Protein AF-A0A533V5W3-F1 (afdb_monomer)

pLDDT: mean 91.64, std 10.07, range [43.44, 98.0]

Foldseek 3Di:
DDDPPVLVVLVVVVVVCVVVVHDDDDDDDDQPPCVVCVVPDDPVVVLVCCVVVVDPGPVSVVCVVSVDDDDDPVPDDD

Radius of gyration: 14.44 Å; Cα contacts (8 Å, |Δi|>4): 44; chains: 1; bounding box: 31×35×38 Å

Mean predicted aligned error: 4.08 Å

Solvent-accessible surface area (backbone atoms only — not comparable to full-atom values): 5138 Å² total; per-residue (Å²): 135,88,67,55,72,67,54,50,52,54,49,52,54,50,53,53,38,56,76,69,70,52,92,76,87,88,82,87,83,68,71,66,73,45,77,86,39,54,94,80,42,54,72,68,58,51,52,50,33,34,75,71,65,79,40,89,34,78,52,58,51,48,42,46,75,69,74,47,77,94,75,65,73,90,74,55,84,131

Structure (mmCIF, N/CA/C/O backbone):
data_AF-A0A533V5W3-F1
#
_entry.id   AF-A0A533V5W3-F1
#
loop_
_atom_site.group_PDB
_atom_site.id
_atom_site.type_symbol
_atom_site.label_atom_id
_atom_site.label_alt_id
_atom_site.label_comp_id
_atom_site.label_asym_id
_atom_site.label_entity_id
_atom_site.label_seq_id
_atom_site.pdbx_PDB_ins_code
_atom_site.Cartn_x
_atom_site.Cartn_y
_atom_site.Cartn_z
_atom_site.occupancy
_atom_site.B_iso_or_equiv
_atom_site.auth_seq_id
_atom_site.auth_comp_id
_atom_site.auth_asym_id
_atom_site.auth_atom_id
_atom_site.pdbx_PDB_model_num
ATOM 1 N N . MET A 1 1 ? 2.942 17.051 12.889 1.00 43.44 1 MET A N 1
ATOM 2 C CA . MET A 1 1 ? 3.098 16.731 11.451 1.00 43.44 1 MET A CA 1
ATOM 3 C C . MET A 1 1 ? 1.722 16.652 10.811 1.00 43.44 1 MET A C 1
ATOM 5 O O . MET A 1 1 ? 0.985 15.716 11.101 1.00 43.44 1 MET A O 1
ATOM 9 N N . VAL A 1 2 ? 1.346 17.642 10.003 1.00 46.59 2 VAL A N 1
ATOM 10 C CA . VAL A 1 2 ? 0.088 17.612 9.241 1.00 46.59 2 VAL A CA 1
ATOM 11 C C . VAL A 1 2 ? 0.332 16.748 8.001 1.00 46.59 2 VAL A C 1
ATOM 13 O O . VAL A 1 2 ? 1.182 17.074 7.179 1.00 46.59 2 VAL A O 1
ATOM 16 N N . GLY A 1 3 ? -0.324 15.589 7.915 1.00 67.56 3 GLY A N 1
ATOM 17 C CA . GLY A 1 3 ? -0.265 14.731 6.727 1.00 67.56 3 GLY A CA 1
ATOM 18 C C . GLY A 1 3 ? -1.058 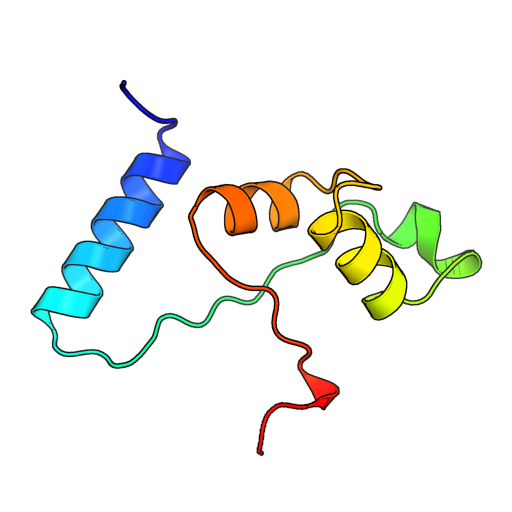15.322 5.554 1.00 67.56 3 GLY A C 1
ATOM 19 O O . GLY A 1 3 ? -1.833 16.256 5.735 1.00 67.56 3 GLY A O 1
ATOM 20 N N . SER A 1 4 ? -0.896 14.757 4.351 1.00 86.75 4 SER A N 1
ATOM 21 C CA . SER A 1 4 ? -1.720 15.117 3.181 1.00 86.75 4 SER A CA 1
ATOM 22 C C . SER A 1 4 ? -3.224 14.951 3.463 1.00 86.75 4 SER A C 1
ATOM 24 O O . SER A 1 4 ? -3.604 14.126 4.299 1.00 86.75 4 SER A O 1
ATOM 26 N N . LEU A 1 5 ? -4.090 15.652 2.715 1.00 93.88 5 LEU A N 1
ATOM 27 C CA . LEU A 1 5 ? -5.549 15.478 2.809 1.00 93.88 5 LEU A CA 1
ATOM 28 C C . LEU A 1 5 ? -5.957 14.003 2.659 1.00 93.88 5 LEU A C 1
ATOM 30 O O . LEU A 1 5 ? -6.770 13.498 3.430 1.00 93.88 5 LEU A O 1
ATOM 34 N N . GLY A 1 6 ? -5.324 13.276 1.735 1.00 92.75 6 GLY A N 1
ATOM 35 C CA . GLY A 1 6 ? -5.545 11.840 1.574 1.00 92.75 6 GLY A CA 1
ATOM 36 C C . GLY A 1 6 ? -5.232 11.050 2.849 1.00 92.75 6 GLY A C 1
ATOM 37 O O . GLY A 1 6 ? -6.023 10.207 3.263 1.00 92.75 6 GLY A O 1
ATOM 38 N N . SER A 1 7 ? -4.111 11.337 3.515 1.00 93.50 7 SER A N 1
ATOM 39 C CA . SER A 1 7 ? -3.750 10.681 4.779 1.00 93.50 7 SER A CA 1
ATOM 40 C C . SER A 1 7 ? -4.714 11.023 5.917 1.00 93.50 7 SER A C 1
ATOM 42 O O . SER A 1 7 ? -5.039 10.147 6.721 1.00 93.50 7 SER A O 1
ATOM 44 N N . ALA A 1 8 ? -5.220 12.260 5.967 1.00 94.62 8 ALA A N 1
ATOM 45 C CA . ALA A 1 8 ? -6.252 12.656 6.923 1.00 94.62 8 ALA A CA 1
ATOM 46 C C . ALA A 1 8 ? -7.551 11.864 6.702 1.00 94.62 8 ALA A C 1
ATOM 48 O O . ALA A 1 8 ? -8.089 11.284 7.646 1.00 94.62 8 ALA A O 1
ATOM 49 N N . LEU A 1 9 ? -7.996 11.734 5.449 1.00 95.06 9 LEU A N 1
ATOM 50 C CA . LEU A 1 9 ? -9.164 10.925 5.090 1.00 95.06 9 LEU A CA 1
ATOM 51 C C . LEU A 1 9 ? -8.969 9.442 5.444 1.00 95.06 9 LEU A C 1
ATOM 53 O O . LEU A 1 9 ? -9.872 8.813 5.995 1.00 95.06 9 LEU A O 1
ATOM 57 N N . MET A 1 10 ? -7.784 8.875 5.193 1.00 94.69 10 MET A N 1
ATOM 58 C CA . MET A 1 10 ? -7.479 7.486 5.564 1.00 94.69 10 MET A CA 1
ATOM 59 C C . MET A 1 10 ? -7.497 7.268 7.081 1.00 94.69 10 MET A C 1
ATOM 61 O O . MET A 1 10 ? -7.989 6.232 7.540 1.00 94.69 10 MET A O 1
ATOM 65 N N . LYS A 1 11 ? -7.011 8.244 7.859 1.00 94.88 11 LYS A N 1
ATOM 66 C CA . LYS A 1 11 ? -7.063 8.229 9.327 1.00 94.88 11 LYS A CA 1
ATOM 67 C C . LYS A 1 11 ? -8.505 8.276 9.833 1.00 94.88 11 LYS A C 1
ATOM 69 O O . LYS A 1 11 ? -8.890 7.395 10.598 1.00 94.88 11 LYS A O 1
ATOM 74 N N . ILE A 1 12 ? -9.313 9.220 9.348 1.00 96.38 12 ILE A N 1
ATOM 75 C CA . ILE A 1 12 ? -10.728 9.356 9.734 1.00 96.38 12 ILE A CA 1
ATOM 76 C C . ILE A 1 12 ? -11.507 8.086 9.379 1.00 96.38 12 ILE A C 1
ATOM 78 O O . ILE A 1 12 ? -12.228 7.547 10.216 1.00 96.38 12 ILE A O 1
ATOM 82 N N . ARG A 1 13 ? -11.305 7.532 8.175 1.00 95.75 13 ARG A N 1
ATOM 83 C CA . ARG A 1 13 ? -11.916 6.257 7.767 1.00 95.75 13 ARG A CA 1
ATOM 84 C C . ARG A 1 13 ? -11.601 5.136 8.762 1.00 95.75 13 ARG A C 1
ATOM 86 O O . ARG A 1 13 ? -12.500 4.396 9.151 1.00 95.75 13 ARG A O 1
ATOM 93 N 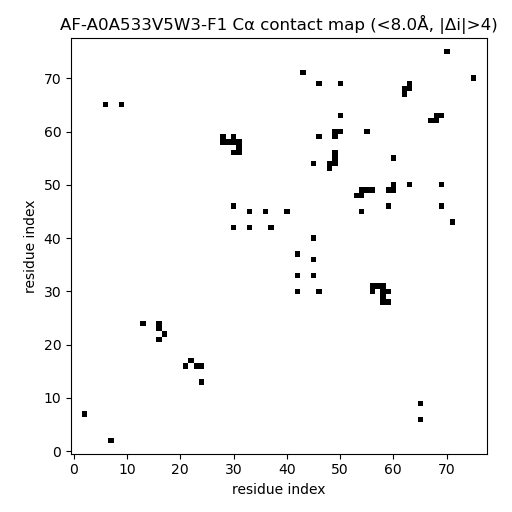N . LYS A 1 14 ? -10.337 5.014 9.189 1.00 94.88 14 LYS A N 1
ATOM 94 C CA . LYS A 1 14 ? -9.923 4.011 10.182 1.00 94.88 14 LYS A CA 1
ATOM 95 C C . LYS A 1 14 ? -10.628 4.222 11.522 1.00 94.88 14 LYS A C 1
ATOM 97 O O . LYS A 1 14 ? -11.130 3.258 12.092 1.00 94.88 14 LYS A O 1
ATOM 102 N N . GLU A 1 15 ? -10.690 5.458 12.004 1.00 96.50 15 GLU A N 1
ATOM 103 C CA . GLU A 1 15 ? -11.360 5.799 13.264 1.00 96.50 15 GLU A CA 1
ATOM 104 C C . GLU A 1 15 ? -12.856 5.459 13.235 1.00 96.50 15 GLU A C 1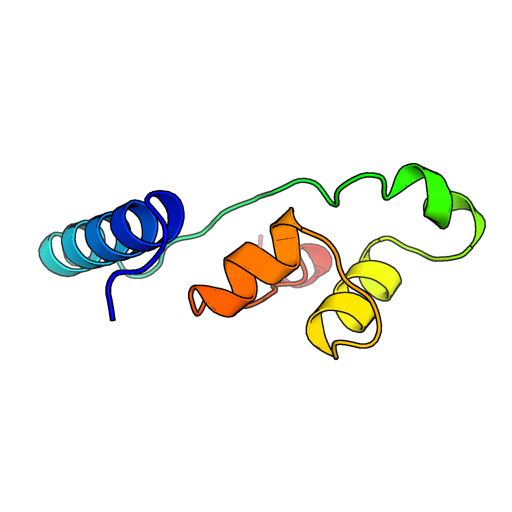
ATOM 106 O O . GLU A 1 15 ? -13.366 4.866 14.184 1.00 96.50 15 GLU A O 1
ATOM 111 N N . VAL A 1 16 ? -13.553 5.757 12.134 1.00 97.50 16 VAL A N 1
ATOM 112 C CA . VAL A 1 16 ? -14.976 5.417 11.966 1.00 97.50 16 VAL A CA 1
ATOM 113 C C . VAL A 1 16 ? -15.199 3.903 11.989 1.00 97.50 16 VAL A C 1
ATOM 115 O O . VAL A 1 16 ? -16.107 3.431 12.672 1.00 97.50 16 VAL A O 1
ATOM 118 N N . CYS A 1 17 ? -14.372 3.124 11.286 1.00 97.12 17 CYS A N 1
ATOM 119 C CA . CYS A 1 17 ? -14.500 1.666 11.279 1.00 97.12 17 CYS A CA 1
ATOM 120 C C . CYS A 1 17 ? -14.264 1.049 12.664 1.00 97.12 17 CYS A C 1
ATOM 122 O O . CYS A 1 17 ? -14.995 0.136 13.045 1.00 97.12 17 CYS A O 1
ATOM 124 N N . LEU A 1 18 ? -13.298 1.571 13.429 1.00 96.00 18 LEU A N 1
ATOM 125 C CA . LEU A 1 18 ? -13.045 1.131 14.804 1.00 96.00 18 LEU A CA 1
ATOM 126 C C . LEU A 1 18 ? -14.231 1.443 15.722 1.00 96.00 18 LEU A C 1
ATOM 128 O O . LEU A 1 18 ? -14.681 0.561 16.446 1.00 96.00 18 LEU A O 1
ATOM 132 N N . LYS A 1 19 ? -14.796 2.657 15.639 1.00 98.00 19 LYS A N 1
ATOM 133 C CA . LYS A 1 19 ? -15.988 3.048 16.417 1.00 98.00 19 LYS A CA 1
ATOM 134 C C . LYS A 1 19 ? -17.205 2.166 16.130 1.00 98.00 19 LYS A C 1
ATOM 136 O O . LYS A 1 19 ? -18.025 1.958 17.013 1.00 98.00 19 LYS A O 1
ATOM 141 N N . LYS A 1 20 ? -17.324 1.644 14.906 1.00 97.94 20 LYS A N 1
ATOM 142 C CA . LYS A 1 20 ? -18.403 0.732 14.496 1.00 97.94 20 LYS A CA 1
ATOM 143 C C . LYS A 1 20 ? -18.110 -0.751 14.774 1.00 97.94 20 LYS A C 1
ATOM 145 O O . LYS A 1 20 ? -18.899 -1.593 14.363 1.00 97.94 20 LYS A O 1
ATOM 150 N N . GLY A 1 21 ? -16.985 -1.090 15.413 1.00 97.31 21 GLY A N 1
ATOM 151 C CA . GLY A 1 21 ? -16.620 -2.481 15.714 1.00 97.31 21 GLY A CA 1
ATOM 152 C C . GLY A 1 21 ? -16.296 -3.330 14.477 1.00 97.31 21 GLY A C 1
ATOM 153 O O . GLY A 1 21 ? -16.417 -4.553 14.509 1.00 97.31 21 GLY A O 1
ATOM 154 N N . LEU A 1 22 ? -15.909 -2.709 13.357 1.00 97.50 22 LEU A N 1
ATOM 155 C CA . LEU A 1 22 ? -15.634 -3.434 12.116 1.00 97.50 22 LEU A CA 1
ATOM 156 C C . LEU A 1 22 ? -14.262 -4.117 12.164 1.00 97.50 22 LEU A C 1
ATOM 158 O O . LEU A 1 22 ? -13.258 -3.507 12.524 1.00 97.50 22 LEU A O 1
ATOM 162 N N . ARG A 1 23 ? -14.209 -5.375 11.710 1.00 93.06 23 ARG A N 1
ATOM 163 C CA . ARG A 1 23 ? -13.000 -6.218 11.778 1.00 93.06 23 ARG A CA 1
ATOM 164 C C . ARG A 1 23 ? -11.846 -5.733 10.899 1.00 93.06 23 ARG A C 1
ATOM 166 O O . ARG A 1 23 ? -10.688 -5.859 11.282 1.00 93.06 23 ARG A O 1
ATOM 173 N N . ARG A 1 24 ? -12.136 -5.254 9.685 1.00 91.69 24 ARG A N 1
ATOM 174 C CA . ARG A 1 24 ? -11.111 -4.877 8.697 1.00 91.69 24 ARG A CA 1
ATOM 175 C C . ARG A 1 24 ? -11.645 -3.900 7.658 1.00 91.69 24 ARG A C 1
ATOM 177 O O . ARG A 1 24 ? -12.833 -3.905 7.352 1.00 91.69 24 ARG A O 1
ATOM 184 N N . ILE A 1 25 ? -10.734 -3.120 7.080 1.00 93.44 25 ILE A N 1
ATOM 185 C CA . ILE A 1 25 ? -10.973 -2.328 5.871 1.00 93.44 25 ILE A CA 1
ATOM 186 C C . ILE A 1 25 ? -10.245 -3.025 4.728 1.00 93.44 25 ILE A C 1
ATOM 188 O O . ILE A 1 25 ? -9.021 -3.140 4.763 1.00 93.44 25 ILE A O 1
ATOM 192 N N . ILE A 1 26 ? -10.992 -3.467 3.721 1.00 91.06 26 ILE A N 1
ATOM 193 C CA . ILE A 1 26 ? -10.433 -4.012 2.483 1.00 91.06 26 ILE A CA 1
ATOM 194 C C . ILE A 1 26 ? -10.581 -2.942 1.407 1.00 91.06 26 ILE A C 1
ATOM 196 O O . ILE A 1 26 ? -11.642 -2.338 1.274 1.00 91.06 26 ILE A O 1
ATOM 200 N N . GLY A 1 27 ? -9.510 -2.686 0.664 1.00 88.19 27 GLY A N 1
ATOM 201 C CA . GLY A 1 27 ? -9.530 -1.806 -0.497 1.00 88.19 27 GLY A CA 1
ATOM 202 C C . GLY A 1 27 ? -8.911 -2.516 -1.691 1.00 88.19 27 GLY A C 1
ATOM 203 O O . GLY A 1 27 ? -7.899 -3.194 -1.540 1.00 88.19 27 GLY A O 1
ATOM 204 N N . GLY A 1 28 ? -9.524 -2.351 -2.859 1.00 87.56 28 GLY A N 1
ATOM 205 C CA . GLY A 1 28 ? -8.918 -2.671 -4.149 1.00 87.56 28 GLY A CA 1
ATOM 206 C C . GLY A 1 28 ? -8.416 -1.396 -4.822 1.00 87.56 28 GLY A C 1
ATOM 207 O O . GLY A 1 28 ? -8.920 -0.304 -4.556 1.00 87.56 28 GLY A O 1
ATOM 208 N N . GLY A 1 29 ? -7.419 -1.524 -5.692 1.00 86.44 29 GLY A N 1
ATOM 209 C CA . GLY A 1 29 ? -6.860 -0.401 -6.437 1.00 86.44 29 GLY A CA 1
ATOM 210 C C . GLY A 1 29 ? -6.214 -0.855 -7.738 1.00 86.44 29 GLY A C 1
ATOM 211 O O . GLY A 1 29 ? -5.999 -2.046 -7.956 1.00 86.44 29 GLY A O 1
ATOM 212 N N . ARG A 1 30 ? -5.909 0.108 -8.608 1.00 91.81 30 ARG A N 1
ATOM 213 C CA . ARG A 1 30 ? -5.165 -0.133 -9.848 1.00 91.81 30 ARG A CA 1
ATOM 214 C C . ARG A 1 30 ? -3.682 0.134 -9.619 1.00 91.81 30 ARG A C 1
ATOM 216 O O . ARG A 1 30 ? -3.338 1.089 -8.927 1.00 91.81 30 ARG A O 1
ATOM 223 N N . LEU A 1 31 ? -2.835 -0.672 -10.251 1.00 94.38 31 LEU A N 1
ATOM 224 C CA . LEU A 1 31 ? -1.409 -0.380 -10.381 1.00 94.38 31 LEU A CA 1
ATOM 225 C C . LEU A 1 31 ? -1.236 0.696 -11.461 1.00 94.38 31 LEU A C 1
ATOM 227 O O . LEU A 1 31 ? -1.651 0.517 -12.612 1.00 94.38 31 LEU A O 1
ATOM 231 N N . TYR A 1 32 ? -0.695 1.847 -11.081 1.00 95.44 32 TYR A N 1
ATOM 232 C CA . TYR A 1 32 ? -0.601 3.014 -11.946 1.00 95.44 32 TYR A CA 1
ATOM 233 C C . TYR A 1 32 ? 0.421 2.781 -13.060 1.00 95.44 32 TYR A C 1
ATOM 235 O O . TYR A 1 32 ? 1.582 2.475 -12.805 1.00 95.44 32 TYR A O 1
ATOM 243 N N . LYS A 1 33 ? -0.013 2.947 -14.318 1.00 94.94 33 LYS A N 1
ATOM 244 C CA . LYS A 1 33 ? 0.810 2.713 -15.521 1.00 94.94 33 LYS A CA 1
ATOM 245 C C . LYS A 1 33 ? 1.471 1.324 -15.576 1.00 94.94 33 LYS A C 1
ATOM 247 O O . LYS A 1 33 ? 2.479 1.150 -16.257 1.00 94.94 33 LYS A O 1
ATOM 252 N N . TYR A 1 34 ? 0.886 0.313 -14.929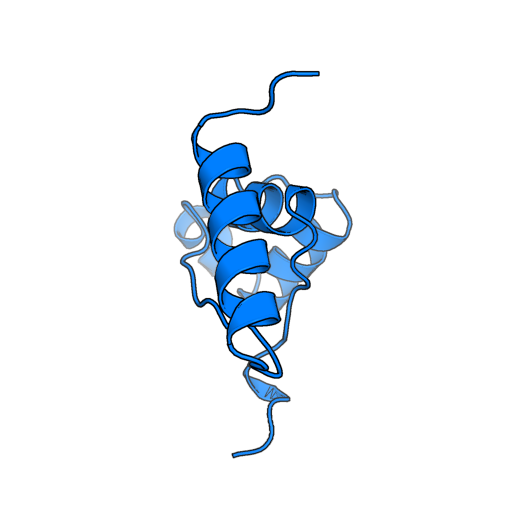 1.00 97.12 34 TYR A N 1
ATOM 253 C CA . TYR A 1 34 ? 1.406 -1.056 -14.993 1.00 97.12 34 TYR A CA 1
ATOM 254 C C . TYR A 1 34 ? 1.458 -1.621 -16.425 1.00 97.12 34 TYR A C 1
ATOM 256 O O . TYR A 1 34 ? 2.313 -2.451 -16.712 1.00 97.12 34 TYR A O 1
ATOM 264 N N . CYS A 1 35 ? 0.639 -1.116 -17.354 1.00 96.75 35 CYS A N 1
ATOM 265 C CA . CYS A 1 35 ? 0.725 -1.463 -18.778 1.00 96.75 35 CYS A CA 1
ATOM 266 C C . CYS A 1 35 ? 2.139 -1.299 -19.368 1.00 96.75 35 CYS A C 1
ATOM 268 O O . CYS A 1 35 ? 2.534 -2.105 -20.197 1.00 96.75 35 CYS A O 1
ATOM 270 N N . LEU A 1 36 ? 2.941 -0.342 -18.884 1.00 96.44 36 LEU A N 1
ATOM 271 C CA . LEU A 1 36 ? 4.330 -0.142 -19.332 1.00 96.44 36 LEU A CA 1
ATOM 272 C C . LEU A 1 36 ? 5.296 -1.255 -18.875 1.00 96.44 36 LEU A C 1
ATOM 274 O O . LEU A 1 36 ? 6.441 -1.323 -19.322 1.00 96.44 36 LEU A O 1
ATOM 278 N N . TYR A 1 37 ? 4.849 -2.101 -17.948 1.00 96.69 37 TYR A N 1
ATOM 279 C CA . TYR A 1 37 ? 5.597 -3.210 -17.358 1.00 96.69 37 TYR A CA 1
ATOM 280 C C . TYR A 1 37 ? 4.974 -4.571 -17.685 1.00 96.69 37 TYR A C 1
ATOM 282 O O . TYR A 1 37 ? 5.574 -5.592 -17.345 1.00 96.69 37 TYR A O 1
ATOM 290 N N . ALA A 1 38 ? 3.798 -4.590 -18.324 1.00 97.06 38 ALA A N 1
ATOM 291 C CA . ALA A 1 38 ? 3.004 -5.795 -18.542 1.00 97.06 38 ALA A CA 1
ATOM 292 C C . ALA A 1 38 ? 3.764 -6.858 -19.350 1.00 97.06 38 ALA A C 1
ATOM 294 O O . ALA A 1 38 ? 3.722 -8.030 -18.989 1.00 97.06 38 ALA A O 1
ATOM 295 N N . ASP A 1 39 ? 4.558 -6.437 -20.337 1.00 97.50 39 ASP A N 1
ATOM 296 C CA . ASP A 1 39 ? 5.371 -7.343 -21.163 1.00 97.50 39 ASP A CA 1
ATOM 297 C C . ASP A 1 39 ? 6.631 -7.860 -20.445 1.00 97.50 39 ASP A C 1
ATOM 299 O O . ASP A 1 39 ? 7.287 -8.790 -20.904 1.00 97.50 39 ASP A O 1
ATOM 303 N N . LYS A 1 40 ? 7.010 -7.250 -19.313 1.00 97.12 40 LYS A N 1
ATOM 304 C CA . LYS A 1 40 ? 8.272 -7.530 -18.601 1.00 97.12 40 LYS A CA 1
ATOM 305 C C . LYS A 1 40 ? 8.074 -8.352 -17.332 1.00 97.12 40 LYS A C 1
ATOM 307 O O . LYS A 1 40 ? 8.992 -9.040 -16.885 1.00 97.12 40 LYS A O 1
ATOM 312 N N . MET A 1 41 ? 6.921 -8.225 -16.678 1.00 96.88 41 MET A N 1
ATOM 313 C CA . MET A 1 41 ? 6.648 -8.904 -15.415 1.00 96.88 41 MET A CA 1
ATOM 314 C C . MET A 1 41 ? 5.158 -8.995 -15.118 1.00 96.88 41 MET A C 1
ATOM 316 O O . MET A 1 41 ? 4.393 -8.110 -15.481 1.00 96.88 41 MET A O 1
ATOM 320 N N . SER A 1 42 ? 4.765 -10.013 -14.351 1.00 96.31 42 SER A N 1
ATOM 321 C CA . SER A 1 42 ? 3.388 -10.157 -13.874 1.00 96.31 42 SER A CA 1
ATOM 322 C C . SER A 1 42 ? 2.989 -9.058 -12.870 1.00 96.31 42 SER A C 1
ATOM 324 O O . SER A 1 42 ? 3.864 -8.498 -12.193 1.00 96.31 42 SER A O 1
ATOM 326 N N . PRO A 1 43 ? 1.679 -8.794 -12.682 1.00 94.50 43 PRO A N 1
ATOM 327 C CA . PRO A 1 43 ? 1.210 -7.780 -11.733 1.00 94.50 43 PRO A CA 1
ATOM 328 C C . PRO A 1 43 ? 1.656 -8.085 -10.299 1.00 94.50 43 PRO A C 1
ATOM 330 O O . PRO A 1 43 ? 2.038 -7.190 -9.548 1.00 94.50 43 PRO A O 1
ATOM 333 N N . HIS A 1 44 ? 1.688 -9.370 -9.933 1.00 94.31 44 HIS A N 1
ATOM 334 C CA . HIS A 1 44 ? 2.147 -9.836 -8.625 1.00 94.31 44 HIS A CA 1
ATOM 335 C C . HIS A 1 44 ? 3.634 -9.545 -8.399 1.00 94.31 44 HIS A C 1
ATOM 337 O O . HIS A 1 44 ? 4.022 -9.111 -7.314 1.00 94.31 44 HIS A O 1
ATOM 343 N N . LYS A 1 45 ? 4.482 -9.769 -9.415 1.00 96.12 45 LYS A N 1
ATOM 344 C CA . LYS A 1 45 ? 5.915 -9.456 -9.329 1.00 96.12 45 LYS A CA 1
ATOM 345 C C . LYS A 1 45 ? 6.130 -7.947 -9.214 1.00 96.12 45 LYS A C 1
ATOM 347 O O . LYS A 1 45 ? 6.899 -7.521 -8.357 1.00 96.12 45 LYS A O 1
ATOM 352 N N . TYR A 1 46 ? 5.396 -7.154 -9.996 1.00 96.94 46 TYR A N 1
ATOM 353 C CA . TYR A 1 46 ? 5.412 -5.694 -9.901 1.00 96.94 46 TYR A CA 1
ATOM 354 C C . TYR A 1 46 ? 5.026 -5.208 -8.496 1.00 96.94 46 TYR A C 1
ATOM 356 O O . TYR A 1 46 ? 5.788 -4.481 -7.862 1.00 96.94 46 TYR A O 1
ATOM 364 N N . ALA A 1 47 ? 3.893 -5.670 -7.957 1.00 95.62 47 ALA A N 1
ATOM 365 C CA . ALA A 1 47 ? 3.427 -5.276 -6.629 1.00 95.62 47 ALA A CA 1
ATOM 366 C C . ALA A 1 47 ? 4.430 -5.648 -5.525 1.00 95.62 47 ALA A C 1
ATOM 368 O O . ALA A 1 47 ? 4.689 -4.840 -4.635 1.00 95.62 47 ALA A O 1
ATOM 369 N N . LYS A 1 48 ? 5.060 -6.830 -5.605 1.00 96.00 48 LYS A N 1
ATOM 370 C CA . LYS A 1 48 ? 6.123 -7.233 -4.668 1.00 96.00 48 LYS A CA 1
ATOM 371 C C . LYS A 1 48 ? 7.328 -6.294 -4.711 1.00 96.00 48 LYS A C 1
ATOM 373 O O . LYS A 1 48 ? 7.832 -5.943 -3.649 1.00 96.00 48 LYS A O 1
ATOM 378 N N . LEU A 1 49 ? 7.753 -5.857 -5.899 1.00 97.25 49 LEU A N 1
ATOM 379 C CA . LEU A 1 49 ? 8.841 -4.882 -6.044 1.00 97.25 49 LEU A CA 1
ATOM 380 C C . LEU A 1 49 ? 8.475 -3.517 -5.447 1.00 97.25 49 LEU A C 1
ATOM 382 O O . LEU A 1 49 ? 9.331 -2.859 -4.858 1.00 97.25 49 LEU A O 1
ATOM 386 N N . VAL A 1 50 ? 7.207 -3.105 -5.542 1.00 97.12 50 VAL A N 1
ATOM 387 C CA . VAL A 1 50 ? 6.723 -1.886 -4.876 1.00 97.12 50 VAL A CA 1
ATOM 388 C C . VAL A 1 50 ? 6.740 -2.038 -3.356 1.00 97.12 50 VAL A C 1
ATOM 390 O O . VAL A 1 50 ? 7.215 -1.153 -2.646 1.00 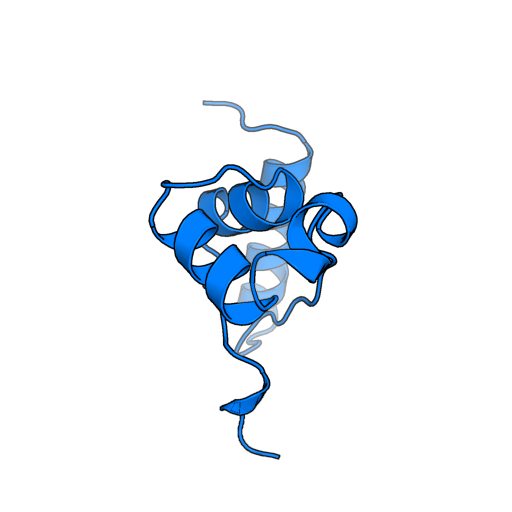97.12 50 VAL A O 1
ATOM 393 N N . VAL A 1 51 ? 6.253 -3.171 -2.840 1.00 96.31 51 VAL A N 1
ATOM 394 C CA . VAL A 1 51 ? 6.248 -3.475 -1.400 1.00 96.31 51 VAL A CA 1
ATOM 395 C C . VAL A 1 51 ? 7.672 -3.509 -0.838 1.00 96.31 51 VAL A C 1
ATOM 397 O O . VAL A 1 51 ? 7.910 -2.980 0.247 1.00 96.31 51 VAL A O 1
ATOM 400 N N . SER A 1 52 ? 8.630 -4.058 -1.591 1.00 97.00 52 SER A N 1
ATOM 401 C CA . SER A 1 52 ? 10.050 -4.088 -1.222 1.00 97.00 52 SER A CA 1
ATOM 402 C C . SER A 1 52 ? 10.794 -2.776 -1.495 1.00 97.00 52 SER A C 1
ATOM 404 O O . SER A 1 52 ? 12.003 -2.726 -1.299 1.00 97.00 52 SER A O 1
ATOM 406 N N . LYS A 1 53 ? 10.093 -1.718 -1.935 1.00 96.19 53 LYS A N 1
ATOM 407 C CA . LYS A 1 53 ? 10.640 -0.388 -2.268 1.00 96.19 53 LYS A CA 1
ATOM 408 C C . LYS A 1 53 ? 11.654 -0.365 -3.424 1.00 96.19 53 LYS A C 1
ATOM 410 O O . LYS A 1 53 ? 12.337 0.637 -3.602 1.00 96.19 53 LYS A O 1
ATOM 415 N N . ASN A 1 54 ? 11.717 -1.421 -4.235 1.00 97.31 54 ASN A N 1
ATOM 416 C CA . ASN A 1 54 ? 12.538 -1.471 -5.453 1.00 97.31 54 ASN A CA 1
ATOM 417 C C . ASN A 1 54 ? 11.867 -0.768 -6.643 1.00 97.31 54 ASN A C 1
A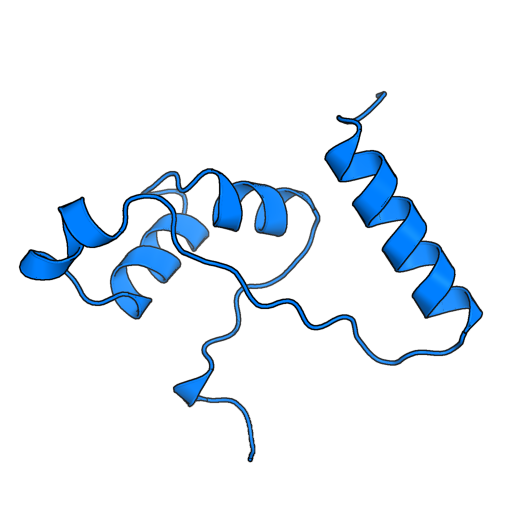TOM 419 O O . ASN A 1 54 ? 12.515 -0.467 -7.640 1.00 97.31 54 ASN A O 1
ATOM 423 N N . LEU A 1 55 ? 10.558 -0.528 -6.550 1.00 96.50 55 L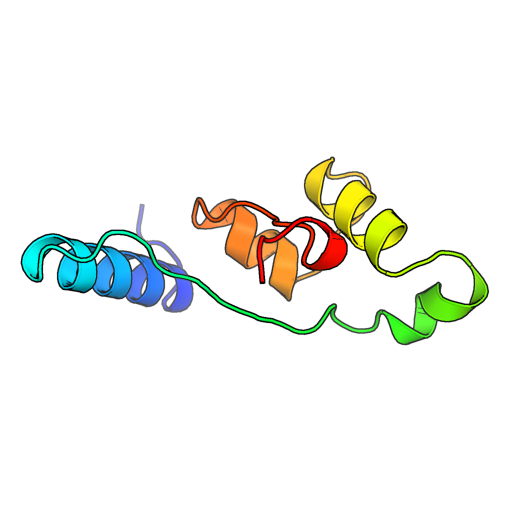EU A N 1
ATOM 424 C CA . LEU A 1 55 ? 9.770 0.219 -7.522 1.00 96.50 55 LEU A CA 1
ATOM 425 C C . LEU A 1 55 ? 8.840 1.182 -6.778 1.00 96.50 55 LEU A C 1
ATOM 427 O O . LEU A 1 55 ? 8.427 0.913 -5.650 1.00 96.50 55 LEU A O 1
ATOM 431 N N . VAL A 1 56 ? 8.498 2.310 -7.399 1.00 96.31 56 VAL A N 1
ATOM 432 C CA . VAL A 1 56 ? 7.521 3.256 -6.847 1.00 96.31 56 VAL A CA 1
ATOM 433 C C . VAL A 1 56 ? 6.271 3.274 -7.718 1.00 96.31 56 VAL A C 1
ATOM 435 O O . VAL A 1 56 ? 6.309 3.720 -8.861 1.00 96.31 56 VAL A O 1
ATOM 438 N N . ASP A 1 57 ? 5.157 2.811 -7.154 1.00 97.12 57 ASP A N 1
ATOM 439 C CA . ASP A 1 57 ? 3.818 2.983 -7.718 1.00 97.12 57 ASP A CA 1
ATOM 440 C C . ASP A 1 57 ? 3.073 3.999 -6.839 1.00 97.12 57 ASP A C 1
ATOM 442 O O . ASP A 1 57 ? 2.898 3.750 -5.645 1.00 97.12 57 ASP A O 1
ATOM 446 N N . PRO A 1 58 ? 2.631 5.153 -7.368 1.00 94.94 58 PRO A N 1
ATOM 447 C CA . PRO A 1 58 ? 2.052 6.215 -6.547 1.00 94.94 58 PRO A CA 1
ATOM 448 C C . PRO A 1 58 ? 0.788 5.785 -5.791 1.00 94.94 58 PRO A C 1
ATOM 450 O O . PRO A 1 58 ? 0.533 6.300 -4.702 1.00 94.94 58 PRO A O 1
ATOM 453 N N . VAL A 1 59 ? 0.018 4.832 -6.322 1.00 94.94 59 VAL A N 1
ATOM 454 C CA . VAL A 1 59 ? -1.211 4.341 -5.694 1.00 94.94 59 VAL A CA 1
ATOM 455 C C . VAL A 1 59 ? -0.863 3.353 -4.586 1.00 94.94 59 VAL A C 1
ATOM 457 O O . VAL A 1 59 ? -1.213 3.576 -3.425 1.00 94.94 59 VAL A O 1
ATOM 460 N N . LEU A 1 60 ? -0.136 2.282 -4.911 1.00 95.62 60 LEU A N 1
ATOM 461 C CA . LEU A 1 60 ? 0.198 1.234 -3.947 1.00 95.62 60 LEU A CA 1
ATOM 462 C C . LEU A 1 60 ? 1.150 1.757 -2.862 1.00 95.62 60 LEU A C 1
ATOM 464 O O . LEU A 1 60 ? 0.918 1.522 -1.676 1.00 95.62 60 LEU A O 1
ATOM 468 N N . SER A 1 61 ? 2.167 2.545 -3.220 1.00 95.56 61 SER A N 1
ATOM 469 C CA . SER A 1 61 ? 3.070 3.157 -2.240 1.00 95.56 61 SER A CA 1
ATOM 470 C C . SER A 1 61 ? 2.340 4.116 -1.294 1.00 95.56 61 SER A C 1
ATOM 472 O O . SER A 1 61 ? 2.681 4.166 -0.112 1.00 95.56 61 SER A O 1
ATOM 474 N N . PHE A 1 62 ? 1.324 4.856 -1.757 1.00 94.44 62 PHE A N 1
ATOM 475 C CA . PHE A 1 62 ? 0.501 5.685 -0.870 1.00 94.44 62 PHE A CA 1
ATOM 476 C C . PHE A 1 62 ? -0.277 4.833 0.138 1.00 94.44 62 PHE A C 1
ATOM 478 O O . PHE A 1 62 ? -0.282 5.147 1.330 1.00 94.44 62 PHE A O 1
ATOM 485 N N . GLN A 1 63 ? -0.892 3.732 -0.297 1.00 94.31 63 GLN A N 1
ATOM 486 C CA . GLN A 1 63 ? -1.616 2.838 0.610 1.00 94.31 63 GLN A CA 1
ATOM 487 C C . GLN A 1 63 ? -0.695 2.226 1.675 1.00 94.31 63 GLN A C 1
ATOM 489 O O . GLN A 1 63 ? -1.018 2.256 2.866 1.00 94.31 63 GLN A O 1
ATOM 494 N N . LEU A 1 64 ? 0.493 1.764 1.271 1.00 94.56 64 LEU A N 1
ATOM 495 C CA . LEU A 1 64 ? 1.507 1.218 2.180 1.00 94.56 64 LEU A CA 1
ATOM 496 C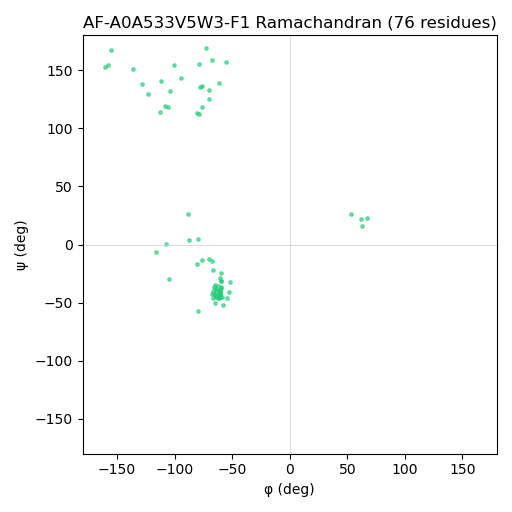 C . LEU A 1 64 ? 1.965 2.260 3.216 1.00 94.56 64 LEU A C 1
ATOM 498 O O . LEU A 1 64 ? 2.042 1.962 4.408 1.00 94.56 64 LEU A O 1
ATOM 502 N N . LYS A 1 65 ? 2.181 3.518 2.799 1.00 93.75 65 LYS A N 1
ATOM 503 C CA . LYS A 1 65 ? 2.490 4.635 3.718 1.00 93.75 65 LYS A CA 1
ATOM 504 C C . LYS A 1 65 ? 1.377 4.880 4.741 1.00 93.75 65 LYS A C 1
ATOM 506 O O . LYS A 1 65 ? 1.659 5.267 5.872 1.00 93.75 65 LYS A O 1
ATOM 511 N N . ASN A 1 66 ? 0.122 4.613 4.380 1.00 93.44 66 ASN A N 1
ATOM 512 C CA . ASN A 1 66 ? -1.035 4.722 5.274 1.00 93.44 66 ASN A CA 1
ATOM 513 C C . ASN A 1 66 ? -1.321 3.426 6.058 1.00 93.44 66 ASN A C 1
ATOM 515 O O . ASN A 1 66 ? -2.450 3.200 6.499 1.00 93.44 66 ASN A O 1
ATOM 519 N N . LYS A 1 67 ? -0.291 2.597 6.284 1.00 92.38 67 LYS A N 1
ATOM 520 C CA . LYS A 1 67 ? -0.342 1.362 7.087 1.00 92.38 67 LYS A CA 1
ATOM 521 C C . LYS A 1 67 ? -1.297 0.297 6.536 1.00 92.38 67 LYS A C 1
ATOM 523 O O . LYS A 1 67 ? -1.747 -0.563 7.292 1.00 92.38 67 LYS A O 1
ATOM 528 N N . GLN A 1 68 ? -1.632 0.350 5.247 1.00 92.50 68 GLN A N 1
ATOM 529 C CA . GLN A 1 68 ? -2.269 -0.786 4.588 1.00 92.50 68 GLN A CA 1
ATOM 530 C C . GLN A 1 68 ? -1.223 -1.845 4.245 1.00 92.50 68 GLN A C 1
ATOM 532 O O . GLN A 1 68 ? -0.043 -1.542 4.079 1.00 92.50 68 GLN A O 1
ATOM 537 N N . VAL A 1 69 ? -1.677 -3.088 4.125 1.00 93.06 69 VAL A N 1
ATOM 538 C CA . VAL A 1 69 ? -0.847 -4.223 3.721 1.00 93.06 69 VAL A CA 1
ATOM 539 C C . VAL A 1 69 ? -1.282 -4.699 2.345 1.00 93.06 69 VAL A C 1
ATOM 541 O O . VAL A 1 69 ? -2.476 -4.733 2.043 1.00 93.06 69 VAL A O 1
ATOM 544 N N . TYR A 1 70 ? -0.312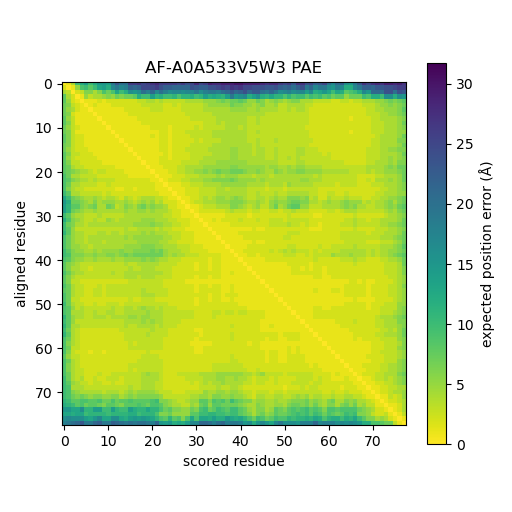 -5.060 1.509 1.00 93.56 70 TYR A N 1
ATOM 545 C CA . TYR A 1 70 ? -0.599 -5.741 0.253 1.00 93.56 70 TYR A CA 1
ATOM 546 C C . TYR A 1 70 ? -1.085 -7.166 0.545 1.00 93.56 70 TYR A C 1
ATOM 548 O O . TYR A 1 70 ? -0.477 -7.886 1.336 1.00 93.56 70 TYR A O 1
ATOM 556 N N . GLN A 1 71 ? -2.173 -7.558 -0.109 1.00 90.94 71 GLN A N 1
ATOM 557 C CA . GLN A 1 71 ? -2.752 -8.896 -0.061 1.00 90.94 71 GLN A CA 1
ATOM 558 C C . GLN A 1 71 ? -2.819 -9.432 -1.487 1.00 90.94 71 GLN A C 1
ATOM 560 O O . GLN A 1 71 ? -3.312 -8.756 -2.389 1.00 90.94 71 GLN A O 1
ATOM 565 N N . ASP A 1 72 ? -2.304 -10.640 -1.674 1.00 87.81 72 ASP A N 1
ATOM 566 C CA . ASP A 1 72 ? -2.406 -11.363 -2.934 1.00 87.81 72 ASP A CA 1
ATOM 567 C C . ASP A 1 72 ? -3.802 -11.983 -3.024 1.00 87.81 72 ASP A C 1
ATOM 569 O O . ASP A 1 72 ? -4.140 -12.879 -2.248 1.00 87.81 72 ASP A O 1
ATOM 573 N N . THR A 1 73 ? -4.622 -11.489 -3.951 1.00 81.56 73 THR A N 1
ATOM 574 C CA . THR A 1 73 ? -6.019 -11.918 -4.062 1.00 81.56 73 THR A CA 1
ATOM 575 C C . THR A 1 73 ? -6.157 -13.371 -4.491 1.00 81.56 73 THR A C 1
ATOM 577 O O . THR A 1 73 ? -7.175 -13.977 -4.179 1.00 81.56 73 THR A O 1
ATOM 580 N N . SER A 1 74 ? -5.137 -13.962 -5.125 1.00 80.75 74 SER A N 1
ATOM 581 C CA . SER A 1 74 ? -5.131 -15.396 -5.448 1.00 80.75 74 SER A CA 1
ATOM 582 C C . SER A 1 74 ? -5.042 -16.296 -4.209 1.00 80.75 74 SER A C 1
ATOM 584 O O . SER A 1 74 ? -5.295 -17.493 -4.298 1.00 80.75 74 SER A O 1
ATOM 586 N N . LYS A 1 75 ? -4.687 -15.728 -3.049 1.00 79.31 75 LYS A N 1
ATOM 587 C CA . LYS A 1 75 ? -4.519 -16.446 -1.778 1.00 79.31 75 LYS A CA 1
ATOM 588 C C . LYS A 1 75 ? -5.627 -16.164 -0.770 1.00 79.31 75 LYS A C 1
ATOM 590 O O . LYS A 1 75 ? -5.555 -16.648 0.360 1.00 79.31 75 LYS A O 1
ATOM 595 N N . LEU A 1 76 ? -6.608 -15.341 -1.134 1.00 75.94 76 LEU A N 1
ATOM 596 C CA . LEU A 1 76 ? -7.744 -15.073 -0.265 1.00 75.94 76 LEU A CA 1
ATOM 597 C C . LEU A 1 76 ? -8.700 -16.273 -0.301 1.00 75.94 76 LEU A C 1
ATOM 599 O O . LEU A 1 76 ? -8.961 -16.792 -1.386 1.00 75.94 76 LEU A O 1
ATOM 603 N N . PRO A 1 77 ? -9.224 -16.717 0.855 1.00 73.50 77 PRO A N 1
ATOM 604 C CA . PRO A 1 77 ? -10.280 -17.719 0.867 1.00 73.50 77 PRO A CA 1
ATOM 605 C C . PRO A 1 77 ? -11.511 -17.167 0.134 1.00 73.50 77 PRO A C 1
ATOM 607 O O . PRO A 1 77 ? -11.829 -15.982 0.291 1.00 73.50 77 PRO A O 1
ATOM 610 N N . SER A 1 78 ? -12.149 -18.024 -0.669 1.00 62.25 78 SER A N 1
ATOM 611 C CA . SER A 1 78 ? -13.419 -17.758 -1.359 1.00 62.25 78 SER A CA 1
ATOM 612 C C . SER A 1 78 ? -14.531 -17.393 -0.386 1.00 62.25 78 SER A C 1
ATOM 614 O O . SER A 1 78 ? -14.618 -18.091 0.652 1.00 62.25 78 SER A O 1
#

Secondary structure (DSSP, 8-state):
----HHHHHHHHHHHHHHHTT-S------PPTTGGGGTTTS-HHHHHHHHHTTSS--HHHHHHHHTT-----GGGS--

Sequence (78 aa):
MVGSLGSALMKIRKEVCLKKGLRRIIGGGRLYKYCLYADKMSPHKYAKLVVSKNLVDPVLSFQLKNKQVYQDTSKLPS